Protein AF-A0A142Y8U6-F1 (afdb_monomer_lite)

Foldseek 3Di:
DDDDDDDDDDPDPPDDDPDDDPDPPDWAWAWAPADPPAGHIKIWIWDADDPVRLVVLVVDVVPDDPVVNLLVLLQQLLVTTPDMPDWDDDPNDTDDDRRDSVVLVVHGVVVSVQSCCVRRVVNDSHDDDPVPDPVVCPVLVVVLVVCVVVVHPSSVSSVVVVVPD

Secondary structure (DSSP, 8-st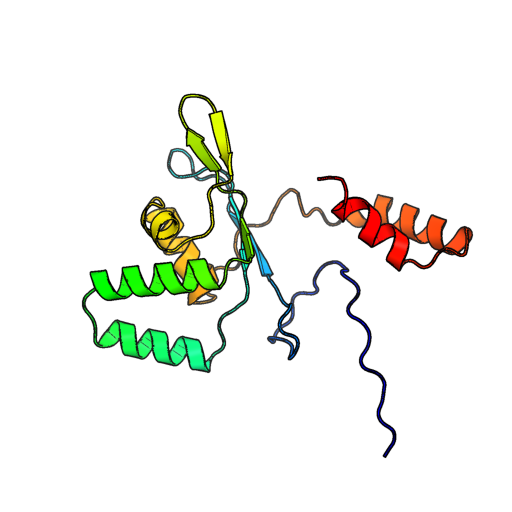ate):
--PPPPPP----S----SS--SSTT--EEEEE--BTTTB--EEEEEPPPPHHHHHHHHHHHHHS-HHHHHHHHHHHHHHHEEEE--EEEETTEEEEPP--HHHHTTS-HHHHHHHIIIIIT-----PPPTT--TTHHHHHHHHHHHHHHTT--THHHHHHGGG--

Structure (mmCIF, N/CA/C/O backbone):
data_AF-A0A142Y8U6-F1
#
_entry.id   AF-A0A142Y8U6-F1
#
loop_
_atom_site.group_PDB
_atom_site.id
_atom_site.type_symbol
_atom_site.label_atom_id
_atom_site.label_alt_id
_atom_site.label_comp_id
_atom_site.label_asym_id
_atom_site.label_entity_id
_atom_site.label_seq_id
_atom_site.pdbx_PDB_ins_code
_atom_site.Cartn_x
_atom_site.Cartn_y
_atom_site.Cartn_z
_atom_site.occupancy
_atom_site.B_iso_or_equiv
_atom_site.auth_seq_id
_atom_site.auth_comp_id
_atom_site.auth_asym_id
_atom_site.auth_atom_id
_atom_site.pdbx_PDB_model_num
ATOM 1 N N . MET A 1 1 ? 14.557 -42.676 -2.997 1.00 48.16 1 MET A N 1
ATOM 2 C CA . MET A 1 1 ? 14.301 -41.222 -2.986 1.00 48.16 1 MET A CA 1
ATOM 3 C C . MET A 1 1 ? 12.974 -41.018 -2.286 1.00 48.16 1 MET A C 1
ATOM 5 O O . MET A 1 1 ? 11.933 -41.276 -2.871 1.00 48.16 1 MET A O 1
ATOM 9 N N . THR A 1 2 ? 13.023 -40.738 -0.990 1.00 45.44 2 THR A N 1
ATOM 10 C CA . THR A 1 2 ? 11.850 -40.665 -0.115 1.00 45.44 2 THR A CA 1
ATOM 11 C C . THR A 1 2 ? 11.356 -39.223 -0.124 1.00 45.44 2 THR A C 1
ATOM 13 O O . THR A 1 2 ? 12.059 -38.336 0.348 1.00 45.44 2 THR A O 1
ATOM 16 N N . SER A 1 3 ? 10.190 -38.988 -0.728 1.00 45.66 3 SER A N 1
ATOM 17 C CA . SER A 1 3 ? 9.503 -37.695 -0.686 1.00 45.66 3 SER A CA 1
ATOM 18 C C . SER A 1 3 ? 9.099 -37.417 0.762 1.00 45.66 3 SER A C 1
ATOM 20 O O . SER A 1 3 ? 8.397 -38.226 1.372 1.00 45.66 3 SER A O 1
ATOM 22 N N . GLN A 1 4 ? 9.611 -36.326 1.333 1.00 43.97 4 GLN A N 1
ATOM 23 C CA . GLN A 1 4 ? 9.128 -35.843 2.620 1.00 43.97 4 GLN A CA 1
ATOM 24 C C . GLN A 1 4 ? 7.811 -35.083 2.421 1.00 43.97 4 GLN A C 1
ATOM 26 O O . GLN A 1 4 ? 7.680 -34.353 1.436 1.00 43.97 4 GLN A O 1
ATOM 31 N N . PRO A 1 5 ? 6.835 -35.254 3.327 1.00 43.72 5 PRO A N 1
ATOM 32 C CA . PRO A 1 5 ? 5.591 -34.505 3.276 1.00 43.72 5 PRO A CA 1
ATOM 33 C C . PRO A 1 5 ? 5.857 -33.024 3.572 1.00 43.72 5 PRO A C 1
ATOM 35 O O . PRO A 1 5 ? 6.537 -32.687 4.540 1.00 43.72 5 PRO A O 1
ATOM 38 N N . ILE A 1 6 ? 5.300 -32.154 2.730 1.00 45.22 6 ILE A N 1
ATOM 39 C CA . ILE A 1 6 ? 5.284 -30.703 2.933 1.00 45.22 6 ILE A CA 1
ATOM 40 C C . ILE A 1 6 ? 4.430 -30.424 4.181 1.00 45.22 6 ILE A C 1
ATOM 42 O O . ILE A 1 6 ? 3.286 -30.890 4.230 1.00 45.22 6 ILE A O 1
ATOM 46 N N . PRO A 1 7 ? 4.943 -29.714 5.200 1.00 42.56 7 PRO A N 1
ATOM 47 C CA . PRO A 1 7 ? 4.149 -29.382 6.370 1.00 42.56 7 PRO A CA 1
ATOM 48 C C . PRO A 1 7 ? 3.005 -28.445 5.974 1.00 42.56 7 PRO A C 1
ATOM 50 O O . PRO A 1 7 ? 3.200 -27.403 5.354 1.00 42.56 7 PRO A O 1
ATOM 53 N N . SER A 1 8 ? 1.792 -28.849 6.341 1.00 41.84 8 SER A N 1
ATOM 54 C CA . SER A 1 8 ? 0.576 -28.051 6.252 1.00 41.84 8 SER A CA 1
ATOM 55 C C . SER A 1 8 ? 0.742 -26.751 7.040 1.00 41.84 8 SER A C 1
ATOM 57 O O . SER A 1 8 ? 0.895 -26.791 8.262 1.00 41.84 8 SER A O 1
ATOM 59 N N . SER A 1 9 ? 0.700 -25.625 6.327 1.00 39.62 9 SER A N 1
ATOM 60 C CA . SER A 1 9 ? 0.772 -24.262 6.856 1.00 39.62 9 SER A CA 1
ATOM 61 C C . SER A 1 9 ? -0.309 -24.015 7.917 1.00 39.62 9 SER A C 1
ATOM 63 O O . SER A 1 9 ? -1.497 -23.866 7.626 1.00 39.62 9 SER A O 1
ATOM 65 N N . THR A 1 10 ? 0.107 -24.027 9.181 1.00 39.75 10 THR A N 1
ATOM 66 C CA . THR A 1 10 ? -0.658 -23.517 10.318 1.00 39.75 10 THR A CA 1
ATOM 67 C C . THR A 1 10 ? -0.416 -22.017 10.434 1.00 39.75 10 THR A C 1
ATOM 69 O O . THR A 1 10 ? 0.724 -21.596 10.612 1.00 39.75 10 THR A O 1
ATOM 72 N N . ASN A 1 11 ? -1.495 -21.230 10.369 1.00 44.12 11 ASN A N 1
ATOM 73 C CA . ASN A 1 11 ? -1.532 -19.786 10.627 1.00 44.12 11 ASN A CA 1
ATOM 74 C C . ASN A 1 11 ? -1.115 -19.464 12.079 1.00 44.12 11 ASN A C 1
ATOM 76 O O . ASN A 1 11 ? -1.961 -19.203 12.931 1.00 44.12 11 ASN A O 1
ATOM 80 N N . GLY A 1 12 ? 0.183 -19.533 12.369 1.00 40.12 12 GLY A N 1
ATOM 81 C CA . GLY A 1 12 ? 0.807 -18.888 13.524 1.00 40.12 12 GLY A CA 1
ATOM 82 C C . GLY A 1 12 ? 1.139 -17.419 13.225 1.00 40.12 12 GLY A C 1
ATOM 83 O O . GLY A 1 12 ? 0.923 -16.969 12.094 1.00 40.12 12 GLY A O 1
ATOM 84 N N . PRO A 1 13 ? 1.660 -16.656 14.207 1.00 44.78 13 PRO A N 1
ATOM 85 C CA . PRO A 1 13 ? 2.214 -15.329 13.948 1.00 44.78 13 PRO A CA 1
ATOM 86 C C . PRO A 1 13 ? 3.229 -15.455 12.812 1.00 44.78 13 PRO A C 1
ATOM 88 O O . PRO A 1 13 ? 4.171 -16.239 12.907 1.00 44.78 13 PRO A O 1
ATOM 91 N N . GLN A 1 14 ? 2.958 -14.765 11.704 1.00 54.69 14 GLN A N 1
ATOM 92 C CA . GLN A 1 14 ? 3.705 -14.901 10.459 1.00 54.69 14 GLN A CA 1
ATOM 93 C C . GLN A 1 14 ? 5.146 -14.458 10.734 1.00 54.69 14 GLN A C 1
ATOM 95 O O . GLN A 1 14 ? 5.411 -13.267 10.894 1.00 54.69 14 GLN A O 1
ATOM 100 N N . GLU A 1 15 ? 6.048 -15.429 10.889 1.00 62.28 15 GLU A N 1
ATOM 101 C CA . GLU A 1 15 ? 7.474 -15.177 11.069 1.00 62.28 15 GLU A CA 1
ATOM 102 C C . GLU A 1 15 ? 7.941 -14.347 9.871 1.00 62.28 15 GLU A C 1
ATOM 104 O O . GLU A 1 15 ? 7.611 -14.667 8.726 1.00 62.28 15 GLU A O 1
ATOM 109 N N . LEU A 1 16 ? 8.612 -13.223 10.131 1.00 65.62 16 LEU A N 1
ATOM 110 C CA . LEU A 1 16 ? 9.071 -12.340 9.067 1.00 65.62 16 LEU A CA 1
ATOM 111 C C . LEU A 1 16 ? 10.119 -13.101 8.251 1.00 65.62 16 LEU A C 1
ATOM 113 O O . LEU A 1 16 ? 11.231 -13.321 8.724 1.00 65.62 16 LEU A O 1
ATOM 117 N N . LEU A 1 17 ? 9.745 -13.536 7.050 1.00 74.19 17 LEU A N 1
ATOM 118 C CA . LEU A 1 17 ? 10.645 -14.274 6.176 1.00 74.19 17 LEU A CA 1
ATOM 119 C C . LEU A 1 17 ? 11.513 -13.304 5.371 1.00 74.19 17 LEU A C 1
ATOM 121 O O . LEU A 1 17 ? 11.009 -12.349 4.778 1.00 74.19 17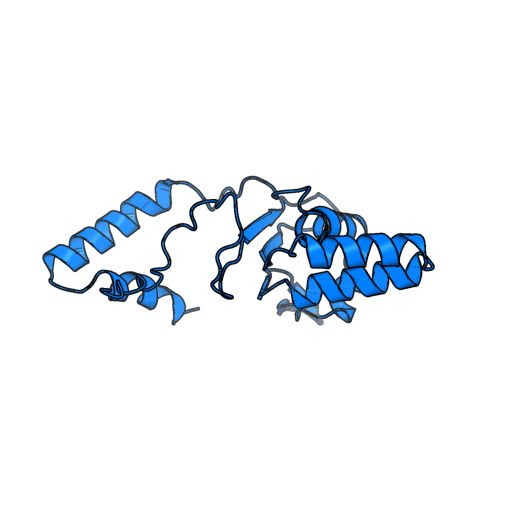 LEU A O 1
ATOM 125 N N . ASP A 1 18 ? 12.806 -13.614 5.278 1.00 82.19 18 ASP A N 1
ATOM 126 C CA . ASP A 1 18 ? 13.760 -12.901 4.414 1.00 82.19 18 ASP A CA 1
ATOM 127 C C . ASP A 1 18 ? 13.554 -13.204 2.914 1.00 82.19 18 ASP A C 1
ATOM 129 O O . ASP A 1 18 ? 14.222 -12.630 2.052 1.00 82.19 18 ASP A O 1
ATOM 133 N N . TYR A 1 19 ? 12.644 -14.125 2.584 1.00 81.69 19 TYR A N 1
ATOM 134 C CA . TYR A 1 19 ? 12.332 -14.558 1.226 1.00 81.69 19 TYR A CA 1
ATOM 135 C C . TYR A 1 19 ? 10.826 -14.770 1.040 1.00 81.69 19 TYR A C 1
ATOM 137 O O . TYR A 1 19 ? 10.081 -14.949 2.003 1.00 81.69 19 TYR A O 1
ATOM 145 N N . LEU A 1 20 ? 10.380 -14.755 -0.218 1.00 81.38 20 LEU A N 1
ATOM 146 C CA . LEU A 1 20 ? 9.008 -15.113 -0.570 1.00 81.38 20 LEU A CA 1
ATOM 147 C C . LEU A 1 20 ? 8.920 -16.636 -0.697 1.00 81.38 20 LEU A C 1
ATOM 149 O O . LEU A 1 20 ? 9.656 -17.197 -1.514 1.00 81.38 20 LEU A O 1
ATOM 153 N N . PRO A 1 21 ? 8.084 -17.310 0.107 1.00 80.75 21 PRO A N 1
ATOM 154 C CA . PRO A 1 21 ? 7.937 -18.753 0.013 1.00 80.75 21 PRO A CA 1
ATOM 155 C C . PRO A 1 21 ? 7.264 -19.147 -1.310 1.00 80.75 21 PRO A C 1
ATOM 157 O O . PRO A 1 21 ? 6.601 -18.339 -1.959 1.00 80.75 21 PRO A O 1
ATOM 160 N N . GLU A 1 22 ? 7.467 -20.399 -1.726 1.00 69.62 22 GLU A N 1
ATOM 161 C CA . GLU A 1 22 ? 6.925 -20.927 -2.987 1.00 69.62 22 GLU A CA 1
ATOM 162 C C . GLU A 1 22 ? 5.390 -21.072 -2.968 1.00 69.62 22 GLU A C 1
ATOM 164 O O . GLU A 1 22 ? 4.781 -21.284 -4.018 1.00 69.62 22 GLU A O 1
ATOM 169 N N . ASP A 1 23 ? 4.751 -20.964 -1.797 1.00 70.56 23 ASP A N 1
ATOM 170 C CA . ASP A 1 23 ? 3.300 -21.003 -1.655 1.00 70.56 23 ASP A CA 1
ATOM 171 C C . ASP A 1 23 ? 2.649 -19.625 -1.885 1.00 70.56 23 ASP A C 1
ATOM 173 O O . ASP A 1 23 ? 3.043 -18.583 -1.362 1.00 70.56 23 ASP A O 1
ATOM 177 N N . ASP A 1 24 ? 1.577 -19.612 -2.680 1.00 64.62 24 ASP A N 1
ATOM 178 C CA . ASP A 1 24 ? 0.913 -18.394 -3.172 1.00 64.62 24 ASP A CA 1
ATOM 179 C C . ASP A 1 24 ? 0.100 -17.624 -2.107 1.00 64.62 24 ASP A C 1
ATOM 181 O O . ASP A 1 24 ? -0.535 -16.601 -2.399 1.00 64.62 24 ASP A O 1
ATOM 185 N N . GLY A 1 25 ? 0.101 -18.123 -0.870 1.00 76.19 25 GLY A N 1
ATOM 186 C CA . GLY A 1 25 ? -0.692 -17.630 0.250 1.00 76.19 25 GLY A CA 1
ATOM 187 C C . GLY A 1 25 ? 0.016 -16.612 1.141 1.00 76.19 25 GLY A C 1
ATOM 188 O O . GLY A 1 25 ? -0.646 -16.011 1.989 1.00 76.19 25 GLY A O 1
ATOM 189 N N . TYR A 1 26 ? 1.325 -16.397 0.977 1.00 85.25 26 TYR A N 1
ATOM 190 C CA . TYR A 1 26 ? 2.072 -15.495 1.852 1.00 85.25 26 TYR A CA 1
ATOM 191 C C . TYR A 1 26 ? 1.616 -14.039 1.708 1.00 85.25 26 TYR A C 1
ATOM 193 O O . TYR A 1 26 ? 1.502 -13.485 0.612 1.00 85.25 26 TYR A O 1
ATOM 201 N N . THR A 1 27 ? 1.370 -13.398 2.848 1.00 89.75 27 THR A N 1
ATOM 202 C CA . THR A 1 27 ? 0.937 -12.002 2.919 1.00 89.75 27 THR A CA 1
ATOM 203 C C . THR A 1 27 ? 1.650 -11.302 4.055 1.00 89.75 27 THR A C 1
ATOM 205 O O . THR A 1 27 ? 1.813 -11.891 5.116 1.00 89.75 27 THR A O 1
ATOM 208 N N . ILE A 1 28 ? 1.980 -10.029 3.889 1.00 90.06 28 ILE A N 1
ATOM 209 C CA . ILE A 1 28 ? 2.596 -9.226 4.943 1.00 90.06 28 ILE A CA 1
ATOM 210 C C . ILE A 1 28 ? 1.532 -8.304 5.549 1.00 90.06 28 ILE A C 1
ATOM 212 O O . ILE A 1 28 ? 0.886 -7.565 4.794 1.00 90.06 28 ILE A O 1
ATOM 216 N N . PRO A 1 29 ? 1.316 -8.330 6.879 1.00 92.88 29 PRO A N 1
ATOM 217 C CA . PRO A 1 29 ? 0.468 -7.355 7.548 1.00 92.88 29 PRO A CA 1
ATOM 218 C C . PRO A 1 29 ? 1.171 -6.000 7.629 1.00 92.88 29 PRO A C 1
ATOM 220 O O . PRO A 1 29 ? 2.350 -5.916 7.959 1.00 92.88 29 PRO A O 1
ATOM 223 N N . ILE A 1 30 ? 0.432 -4.932 7.345 1.00 95.31 30 ILE A N 1
ATOM 224 C CA . ILE A 1 30 ? 0.907 -3.554 7.427 1.00 95.31 30 ILE A CA 1
ATOM 225 C C . ILE A 1 30 ? -0.060 -2.737 8.262 1.00 95.31 30 ILE A C 1
ATOM 227 O O . ILE A 1 30 ? -1.280 -2.792 8.081 1.00 95.31 30 ILE A O 1
ATOM 231 N N . PHE A 1 31 ? 0.515 -1.913 9.128 1.00 96.69 31 PHE A N 1
ATOM 232 C CA . PHE A 1 31 ? -0.179 -0.870 9.854 1.00 96.69 31 PHE A CA 1
ATOM 233 C C . PHE A 1 31 ? 0.415 0.487 9.497 1.00 96.69 31 PHE A C 1
ATOM 235 O O . PHE A 1 31 ? 1.628 0.656 9.458 1.00 96.69 31 PHE A O 1
ATOM 242 N N . TYR A 1 32 ? -0.443 1.474 9.269 1.00 97.56 32 TYR A N 1
ATOM 243 C CA . TYR A 1 32 ? -0.063 2.876 9.213 1.00 97.56 32 TYR A CA 1
ATOM 244 C C . TYR A 1 32 ? -0.746 3.631 10.347 1.00 97.56 32 TYR A C 1
ATOM 246 O O . TYR A 1 32 ? -1.979 3.649 10.449 1.00 97.56 32 TYR A O 1
ATOM 254 N N . LYS A 1 33 ? 0.058 4.321 11.156 1.00 97.25 33 LYS A N 1
ATOM 255 C CA . LYS A 1 33 ? -0.397 5.256 12.183 1.00 97.25 33 LYS A CA 1
ATOM 256 C C . LYS A 1 33 ? -1.264 6.349 11.550 1.00 97.25 33 LYS A C 1
ATOM 258 O O . LYS A 1 33 ? -1.035 6.746 10.404 1.00 97.25 33 LYS A O 1
ATOM 263 N N . PRO A 1 34 ? -2.266 6.866 12.280 1.00 97.25 34 PRO A N 1
ATOM 264 C CA . PRO A 1 34 ? -3.072 7.969 11.786 1.00 97.25 34 PRO A CA 1
ATOM 265 C C . PRO A 1 34 ? -2.193 9.202 11.556 1.00 97.25 34 PRO A C 1
ATOM 267 O O . PRO A 1 34 ? -1.406 9.589 12.418 1.00 97.25 34 PRO A O 1
ATOM 270 N N . ALA A 1 35 ? -2.377 9.853 10.413 1.00 95.75 35 ALA A N 1
ATOM 271 C CA . ALA A 1 35 ? -1.728 11.113 10.087 1.00 95.75 35 ALA A CA 1
ATOM 272 C C . ALA A 1 35 ? -2.761 12.246 10.228 1.00 95.75 35 ALA A C 1
ATOM 274 O O . ALA A 1 35 ? -3.702 12.308 9.422 1.00 95.75 35 ALA A O 1
ATOM 275 N N . PRO A 1 36 ? -2.638 13.136 11.239 1.00 96.00 36 PRO A N 1
ATOM 276 C CA . PRO A 1 36 ? -3.636 14.165 11.516 1.00 96.00 36 PRO A CA 1
ATOM 277 C C . PRO A 1 36 ? -4.002 14.971 10.270 1.00 96.00 36 PRO A C 1
ATOM 279 O O . PRO A 1 36 ? -3.134 15.488 9.574 1.00 96.00 36 PRO A O 1
ATOM 282 N N . ARG A 1 37 ? -5.309 15.082 9.994 1.00 93.25 37 ARG A N 1
ATOM 283 C CA . ARG A 1 37 ? -5.886 15.765 8.814 1.00 93.25 37 ARG A CA 1
ATOM 284 C C . ARG A 1 37 ? -5.547 15.139 7.452 1.00 93.25 37 ARG A C 1
ATOM 286 O O . ARG A 1 37 ? -6.041 15.623 6.437 1.00 93.25 37 ARG A O 1
ATOM 293 N N . ILE A 1 38 ? -4.792 14.043 7.413 1.00 94.12 38 ILE A N 1
ATOM 294 C CA . ILE A 1 38 ? -4.453 13.316 6.189 1.00 94.12 38 ILE A CA 1
ATOM 295 C C . ILE A 1 38 ? -5.262 12.021 6.136 1.00 94.12 38 ILE A C 1
ATOM 297 O O . ILE A 1 38 ? -6.214 11.943 5.366 1.00 94.12 38 ILE A O 1
ATOM 301 N N . HIS A 1 39 ? -4.970 11.028 6.969 1.00 95.00 39 HIS A N 1
ATOM 302 C CA . HIS A 1 39 ? -5.688 9.751 6.981 1.00 95.00 39 HIS A CA 1
ATOM 303 C C . HIS A 1 39 ? -5.828 9.205 8.404 1.00 95.00 39 HIS A C 1
ATOM 305 O O . HIS A 1 39 ? -5.068 9.562 9.303 1.00 95.00 39 HIS A O 1
ATOM 311 N N . ARG A 1 40 ? -6.833 8.349 8.610 1.00 95.44 40 ARG A N 1
ATOM 312 C CA . ARG A 1 40 ? -6.985 7.575 9.851 1.00 95.44 40 ARG A CA 1
ATOM 313 C C . ARG A 1 40 ? -5.935 6.464 9.902 1.00 95.44 40 ARG A C 1
ATOM 315 O O . ARG A 1 40 ? -5.133 6.341 8.978 1.00 95.44 40 ARG A O 1
ATOM 322 N N . GLU A 1 41 ? -5.933 5.673 10.968 1.00 96.38 41 GLU A N 1
ATOM 323 C CA . GLU A 1 41 ? -5.160 4.433 10.954 1.00 96.38 41 GLU A CA 1
ATOM 324 C C . GLU A 1 41 ? -5.593 3.543 9.782 1.00 96.38 41 GLU A C 1
ATOM 326 O O . GLU A 1 41 ? -6.776 3.493 9.434 1.00 96.38 41 GLU A O 1
ATOM 331 N N . VAL A 1 42 ? -4.628 2.878 9.154 1.00 97.12 42 VAL A N 1
ATOM 332 C CA . VAL A 1 42 ? -4.873 1.958 8.040 1.00 97.12 42 VAL A CA 1
ATOM 333 C C . VAL A 1 42 ? -4.212 0.636 8.375 1.00 97.12 42 VAL A C 1
ATOM 335 O O . VAL A 1 42 ? -3.037 0.611 8.721 1.00 97.12 42 VAL A O 1
ATOM 338 N N . ARG A 1 43 ? -4.962 -0.456 8.267 1.00 97.12 43 ARG A N 1
ATOM 339 C CA . ARG A 1 43 ? -4.439 -1.821 8.304 1.00 97.12 43 ARG A CA 1
ATOM 340 C C . ARG A 1 43 ? -4.714 -2.479 6.972 1.00 97.12 43 ARG A C 1
ATOM 342 O O . ARG A 1 43 ? -5.791 -2.279 6.414 1.00 97.12 43 ARG A O 1
ATOM 349 N N . PHE A 1 44 ? -3.763 -3.233 6.456 1.00 96.19 44 PHE A N 1
ATOM 350 C CA . PHE A 1 44 ? -3.974 -4.053 5.272 1.00 96.19 44 PHE A CA 1
ATOM 351 C C . PHE A 1 44 ? -2.996 -5.217 5.247 1.00 96.19 44 PHE A C 1
ATOM 353 O O . PHE A 1 44 ? -1.961 -5.175 5.908 1.00 96.19 44 PHE A O 1
ATOM 360 N N . ARG A 1 45 ? -3.315 -6.245 4.463 1.00 95.19 45 ARG A N 1
ATOM 361 C CA . ARG A 1 45 ? -2.366 -7.303 4.112 1.00 95.19 45 ARG A CA 1
ATOM 362 C C . ARG A 1 45 ? -2.155 -7.288 2.614 1.00 95.19 45 ARG A C 1
ATOM 364 O O . ARG A 1 45 ? -3.072 -6.984 1.846 1.00 95.19 45 ARG A O 1
ATOM 371 N N . TYR A 1 46 ? -0.932 -7.579 2.200 1.00 94.88 46 TYR A N 1
ATOM 372 C CA . TYR A 1 46 ? -0.586 -7.607 0.788 1.00 94.88 46 TYR A CA 1
ATOM 373 C C . TYR A 1 46 ? 0.355 -8.757 0.463 1.00 94.88 46 TYR A C 1
ATOM 375 O O . TYR A 1 46 ? 1.120 -9.213 1.311 1.00 94.88 46 TYR A O 1
ATOM 383 N N . ARG A 1 47 ? 0.300 -9.202 -0.789 1.00 93.06 47 ARG A N 1
ATOM 384 C CA . ARG A 1 47 ? 1.275 -10.114 -1.381 1.00 93.06 47 ARG A CA 1
ATOM 385 C C . ARG A 1 47 ? 2.453 -9.300 -1.910 1.00 93.06 47 ARG A C 1
ATOM 387 O O . ARG A 1 47 ? 2.216 -8.390 -2.710 1.00 93.06 47 ARG A O 1
ATOM 394 N N . PRO A 1 48 ? 3.696 -9.589 -1.505 1.00 92.25 48 PRO A N 1
ATOM 395 C CA . PRO A 1 48 ? 4.853 -8.891 -2.048 1.00 92.25 48 PRO A CA 1
ATOM 396 C C . PRO A 1 48 ? 5.005 -9.087 -3.560 1.00 92.25 48 PRO A C 1
ATOM 398 O O . PRO A 1 48 ? 4.449 -10.014 -4.155 1.00 92.25 48 PRO A O 1
ATOM 401 N N . ILE A 1 49 ? 5.745 -8.174 -4.182 1.00 92.12 49 ILE A N 1
ATOM 402 C CA . ILE A 1 49 ? 6.098 -8.244 -5.600 1.00 92.12 49 ILE A CA 1
ATOM 403 C C . ILE A 1 49 ? 7.413 -9.003 -5.743 1.00 92.12 49 ILE A C 1
ATOM 405 O O . ILE A 1 49 ? 8.353 -8.775 -4.980 1.00 92.12 49 ILE A O 1
ATOM 409 N N . GLU A 1 50 ? 7.497 -9.874 -6.743 1.00 91.62 50 GLU A N 1
ATOM 410 C CA . GLU A 1 50 ? 8.739 -10.575 -7.047 1.00 91.62 50 GLU A CA 1
ATOM 411 C C . GLU A 1 50 ? 9.786 -9.636 -7.661 1.00 91.62 50 GLU A C 1
ATOM 413 O O . GLU A 1 50 ? 9.474 -8.651 -8.334 1.00 91.62 50 GLU A O 1
ATOM 418 N N . ILE A 1 51 ? 11.070 -9.967 -7.505 1.00 91.19 51 ILE A N 1
ATOM 419 C CA . ILE A 1 51 ? 12.164 -9.139 -8.035 1.00 91.19 51 ILE A CA 1
ATOM 420 C C . ILE A 1 51 ? 12.059 -8.939 -9.558 1.00 91.19 51 ILE A C 1
ATOM 422 O O . ILE A 1 51 ? 12.316 -7.836 -10.046 1.00 91.19 51 ILE A O 1
ATOM 426 N N . LEU A 1 52 ? 11.640 -9.967 -10.305 1.00 92.25 52 LEU A N 1
ATOM 427 C CA . LEU A 1 52 ? 11.461 -9.873 -11.759 1.00 92.25 52 LEU A CA 1
ATOM 428 C C . LEU A 1 52 ? 10.280 -8.976 -12.141 1.00 92.25 52 LEU A C 1
ATOM 430 O O . LEU A 1 52 ? 10.408 -8.133 -13.027 1.00 92.25 52 LEU A O 1
ATOM 434 N N . GLU A 1 53 ? 9.153 -9.099 -11.441 1.00 92.38 53 GLU A N 1
ATOM 435 C CA . GLU A 1 53 ? 7.999 -8.222 -11.641 1.00 92.38 53 GLU A CA 1
ATOM 436 C C . GLU A 1 53 ? 8.373 -6.763 -11.360 1.00 92.38 53 GLU A C 1
ATOM 438 O O . GLU A 1 53 ? 8.069 -5.879 -12.159 1.00 92.38 53 GLU A O 1
ATOM 443 N N . ARG A 1 54 ? 9.118 -6.506 -10.276 1.00 93.56 54 ARG A N 1
ATOM 444 C CA . ARG A 1 54 ? 9.606 -5.166 -9.929 1.00 93.56 54 ARG A CA 1
ATOM 445 C C . ARG A 1 54 ? 10.478 -4.565 -11.034 1.00 93.56 54 ARG A C 1
ATOM 447 O O . ARG A 1 54 ? 10.343 -3.374 -11.312 1.00 93.56 54 ARG A O 1
ATOM 454 N N . ALA A 1 55 ? 11.349 -5.351 -11.669 1.00 94.00 55 ALA A N 1
ATOM 455 C CA . ALA A 1 55 ? 12.179 -4.875 -12.778 1.00 94.00 55 ALA A CA 1
ATOM 456 C C . ALA A 1 55 ? 11.324 -4.372 -13.957 1.00 94.00 55 ALA A C 1
ATOM 458 O O . ALA A 1 55 ? 11.576 -3.286 -14.479 1.00 94.00 55 ALA A O 1
ATOM 459 N N . ILE A 1 56 ? 10.246 -5.088 -14.295 1.00 94.75 56 ILE A N 1
ATOM 460 C CA . ILE A 1 56 ? 9.293 -4.678 -15.341 1.00 94.75 56 ILE A CA 1
ATOM 461 C C . ILE A 1 56 ? 8.636 -3.333 -14.992 1.00 94.75 56 ILE A C 1
ATOM 463 O O . ILE A 1 56 ? 8.482 -2.471 -15.860 1.00 94.75 56 ILE A O 1
ATOM 467 N N . LEU A 1 57 ? 8.277 -3.116 -13.722 1.00 94.50 57 LEU A N 1
ATOM 468 C CA . LEU A 1 57 ? 7.684 -1.848 -13.276 1.00 94.50 57 LEU A CA 1
ATOM 469 C C . LEU A 1 57 ? 8.667 -0.675 -13.387 1.00 94.50 57 LEU A C 1
ATOM 471 O O . LEU A 1 57 ? 8.254 0.434 -13.732 1.00 94.50 57 LEU A O 1
ATOM 475 N N . VAL A 1 58 ? 9.955 -0.909 -13.116 1.00 96.19 58 VAL A N 1
ATOM 476 C CA . VAL A 1 58 ? 11.013 0.100 -13.281 1.00 96.19 58 VAL A CA 1
ATOM 477 C C . VAL A 1 58 ? 11.161 0.481 -14.752 1.00 96.19 58 VAL A C 1
ATOM 479 O O . VAL A 1 58 ? 11.081 1.665 -15.076 1.00 96.19 58 VAL A O 1
ATOM 482 N N . GLU A 1 59 ? 11.272 -0.498 -15.652 1.00 96.00 59 GLU A N 1
ATOM 483 C CA . GLU A 1 59 ? 11.357 -0.228 -17.093 1.00 96.00 59 GLU A CA 1
ATOM 484 C C . GLU A 1 59 ? 10.123 0.513 -17.621 1.00 96.00 59 GLU A C 1
ATOM 486 O O . GLU A 1 59 ? 10.234 1.422 -18.448 1.00 96.00 59 GLU A O 1
ATOM 491 N N . PHE A 1 60 ? 8.930 0.146 -17.145 1.00 94.31 60 PHE A N 1
ATOM 492 C CA . PHE A 1 60 ? 7.699 0.837 -17.513 1.00 94.31 60 PHE A CA 1
ATOM 493 C C . PHE A 1 60 ? 7.721 2.294 -17.041 1.00 94.31 60 PHE A C 1
ATOM 495 O O . PHE A 1 60 ? 7.400 3.190 -17.822 1.00 94.31 60 PHE A O 1
ATOM 502 N N . LYS A 1 61 ? 8.132 2.543 -15.789 1.00 94.56 61 LYS A N 1
ATOM 503 C CA . LYS A 1 61 ? 8.227 3.888 -15.203 1.00 94.56 61 LYS A CA 1
ATOM 504 C C . LYS A 1 61 ? 9.134 4.813 -16.016 1.00 94.56 61 LYS A C 1
ATOM 506 O O . LYS A 1 61 ? 8.808 5.983 -16.172 1.00 94.56 61 LYS A O 1
ATOM 511 N N . GLU A 1 62 ? 10.245 4.305 -16.539 1.00 96.50 62 GLU A N 1
ATOM 512 C CA . GLU A 1 62 ? 11.202 5.100 -17.322 1.00 96.50 62 GLU A CA 1
ATOM 513 C C . GLU A 1 62 ? 10.690 5.477 -18.720 1.00 96.50 62 GLU A C 1
ATOM 515 O O . GLU A 1 62 ? 11.136 6.466 -19.299 1.00 96.50 62 GLU A O 1
ATOM 520 N N . ARG A 1 63 ? 9.753 4.701 -19.279 1.00 96.69 63 ARG A N 1
ATOM 521 C CA . ARG A 1 63 ? 9.296 4.840 -20.674 1.00 96.69 63 ARG A CA 1
ATOM 522 C C . ARG A 1 63 ? 7.961 5.565 -20.832 1.00 96.69 63 ARG A C 1
ATOM 524 O O . ARG A 1 63 ? 7.548 5.817 -21.965 1.00 96.69 63 ARG A O 1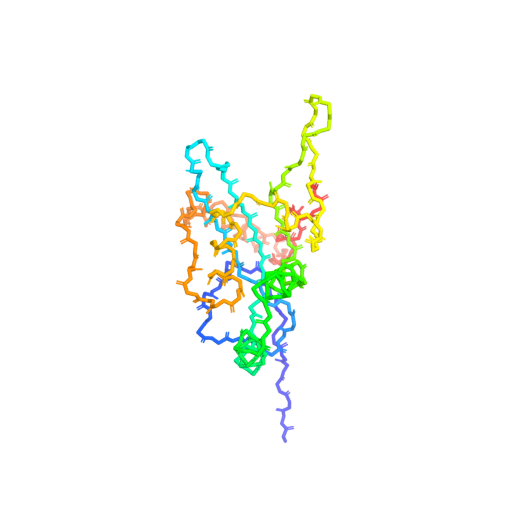
ATOM 531 N N . LYS A 1 64 ? 7.242 5.822 -19.740 1.00 96.94 64 LYS A N 1
ATOM 532 C CA . LYS A 1 64 ? 5.826 6.212 -19.766 1.00 96.94 64 LYS A CA 1
ATOM 533 C C . LYS A 1 64 ? 5.574 7.554 -19.101 1.00 96.94 64 LYS A C 1
ATOM 535 O O . LYS A 1 64 ? 6.364 8.014 -18.282 1.00 96.94 64 LYS A O 1
ATOM 540 N N . ALA A 1 65 ? 4.464 8.192 -19.472 1.00 97.69 65 ALA A N 1
ATOM 541 C CA . ALA A 1 65 ? 4.057 9.436 -18.837 1.00 97.69 65 ALA A CA 1
ATOM 542 C C . ALA A 1 65 ? 3.665 9.188 -17.372 1.00 97.69 65 ALA A C 1
ATOM 544 O O . ALA A 1 65 ? 3.116 8.138 -17.043 1.00 97.69 65 ALA A O 1
ATOM 545 N N . GLU A 1 66 ? 3.876 10.179 -16.505 1.00 96.38 66 GLU A N 1
ATOM 546 C CA . GLU A 1 66 ? 3.621 10.074 -15.059 1.00 96.38 66 GLU A CA 1
ATOM 547 C C . GLU A 1 66 ? 2.214 9.551 -14.736 1.00 96.38 66 GLU A C 1
ATOM 549 O O . GLU A 1 66 ? 2.056 8.630 -13.940 1.00 96.38 66 GLU A O 1
ATOM 554 N N . ARG A 1 67 ? 1.192 10.036 -15.449 1.00 97.25 67 ARG A N 1
ATOM 555 C CA . ARG A 1 67 ? -0.183 9.544 -15.301 1.00 97.25 67 ARG A CA 1
ATOM 556 C C . ARG A 1 67 ? -0.318 8.041 -15.574 1.00 97.25 67 ARG A C 1
ATOM 558 O O . ARG A 1 67 ? -1.012 7.347 -14.838 1.00 97.25 67 ARG A O 1
ATOM 565 N N . GLU A 1 68 ? 0.303 7.532 -16.640 1.00 97.94 68 GLU A N 1
ATOM 566 C CA . GLU A 1 68 ? 0.256 6.098 -16.965 1.00 97.94 68 GLU A CA 1
ATOM 567 C C . GLU A 1 68 ? 0.958 5.273 -15.879 1.00 97.94 68 GLU A C 1
ATOM 569 O O . GLU A 1 68 ? 0.518 4.171 -15.550 1.00 97.94 68 GLU A O 1
ATOM 574 N N . VAL A 1 69 ? 2.031 5.821 -15.305 1.00 97.62 69 VAL A N 1
ATOM 575 C CA . VAL A 1 69 ? 2.785 5.208 -14.210 1.00 97.62 69 VAL A CA 1
ATOM 576 C C . VAL A 1 69 ? 1.937 5.119 -12.940 1.00 97.62 69 VAL A C 1
ATOM 578 O O . VAL A 1 69 ? 1.845 4.044 -12.351 1.00 97.62 69 VAL A O 1
ATOM 581 N N . GLU A 1 70 ? 1.260 6.197 -12.542 1.00 98.00 70 GLU A N 1
ATOM 582 C CA . GLU A 1 70 ? 0.358 6.189 -11.382 1.00 98.00 70 GLU A CA 1
ATOM 583 C C . GLU A 1 70 ? -0.817 5.222 -11.571 1.00 98.00 70 GLU A C 1
ATOM 585 O O . GLU A 1 70 ? -1.167 4.458 -10.669 1.00 98.00 70 GLU A O 1
ATOM 590 N N . GLU A 1 71 ? -1.405 5.204 -12.767 1.00 98.19 71 GLU A N 1
ATOM 591 C CA . GLU A 1 71 ? -2.477 4.279 -13.122 1.00 98.19 71 GLU A CA 1
ATOM 592 C C . GLU A 1 71 ? -2.035 2.809 -13.065 1.00 98.19 71 GLU A C 1
ATOM 594 O O . GLU A 1 71 ? -2.827 1.937 -12.689 1.00 98.19 71 GLU A O 1
ATOM 599 N N . MET A 1 72 ? -0.793 2.526 -13.452 1.00 98.06 72 MET A N 1
ATOM 600 C CA . MET A 1 72 ? -0.188 1.203 -13.362 1.00 98.06 72 MET A CA 1
ATOM 601 C C . MET A 1 72 ? 0.082 0.827 -11.898 1.00 98.06 72 MET A C 1
ATOM 603 O O . MET A 1 72 ? -0.370 -0.236 -11.469 1.00 98.06 72 MET A O 1
ATOM 607 N N . PHE A 1 73 ? 0.676 1.712 -11.089 1.00 98.31 73 PHE A N 1
ATOM 608 C CA . PHE A 1 73 ? 0.894 1.455 -9.659 1.00 98.31 73 PHE A CA 1
ATOM 609 C C . PHE A 1 73 ? -0.406 1.233 -8.891 1.00 98.31 73 PHE A C 1
ATOM 611 O O . PHE A 1 73 ? -0.482 0.318 -8.075 1.00 98.31 73 PHE A O 1
ATOM 618 N N . ALA A 1 74 ? -1.459 1.997 -9.182 1.00 98.62 74 ALA A N 1
ATOM 619 C CA . ALA A 1 74 ? -2.763 1.767 -8.574 1.00 98.62 74 ALA A CA 1
ATOM 620 C C . ALA A 1 74 ? -3.344 0.386 -8.927 1.00 98.62 74 ALA A C 1
ATOM 622 O O . ALA A 1 74 ? -4.002 -0.238 -8.093 1.00 98.62 74 ALA A O 1
ATOM 623 N N . GLY A 1 75 ? -3.090 -0.101 -10.147 1.00 98.31 75 GLY A N 1
ATOM 624 C CA . GLY A 1 75 ? -3.444 -1.457 -10.566 1.00 98.31 75 GLY A CA 1
ATOM 625 C C . GLY A 1 75 ? -2.665 -2.525 -9.801 1.00 98.31 75 GLY A C 1
ATOM 626 O O . GLY A 1 75 ? -3.267 -3.465 -9.288 1.00 98.31 75 GLY A O 1
ATOM 627 N N . VAL A 1 76 ? -1.350 -2.343 -9.666 1.00 98.06 76 VAL A N 1
ATOM 628 C CA . VAL A 1 76 ? -0.476 -3.245 -8.902 1.00 98.06 76 VAL A CA 1
ATOM 629 C C . VAL A 1 76 ? -0.902 -3.307 -7.435 1.00 98.06 76 VAL A C 1
ATOM 631 O O . VAL A 1 76 ? -1.116 -4.396 -6.913 1.00 98.06 76 VAL A O 1
ATOM 634 N N . ILE A 1 77 ? -1.111 -2.158 -6.787 1.00 98.38 77 ILE A N 1
ATOM 635 C CA . ILE A 1 77 ? -1.571 -2.086 -5.393 1.00 98.38 77 ILE A CA 1
ATOM 636 C C . ILE A 1 77 ? -2.899 -2.832 -5.224 1.00 98.38 77 ILE A C 1
ATOM 638 O O . ILE A 1 77 ? -3.016 -3.687 -4.350 1.00 98.38 77 ILE A O 1
ATOM 642 N N . ALA A 1 78 ? -3.888 -2.559 -6.080 1.00 98.25 78 ALA A N 1
ATOM 643 C CA . ALA A 1 78 ? -5.191 -3.214 -5.996 1.00 98.25 78 ALA A CA 1
ATOM 644 C C . ALA A 1 78 ? -5.124 -4.734 -6.226 1.00 98.25 78 ALA A C 1
ATOM 646 O O . ALA A 1 78 ? -5.918 -5.461 -5.643 1.00 98.25 78 ALA A O 1
ATOM 647 N N . GLY A 1 79 ? -4.200 -5.212 -7.063 1.00 97.00 79 GLY A N 1
ATOM 648 C CA . GLY A 1 79 ? -4.012 -6.644 -7.311 1.00 97.00 79 GLY A CA 1
ATOM 649 C C . GLY A 1 79 ? -3.239 -7.376 -6.211 1.00 97.00 79 GLY A C 1
ATOM 650 O O . GLY A 1 79 ? -3.323 -8.598 -6.128 1.00 97.00 79 GLY A O 1
ATOM 651 N N . ARG A 1 80 ? -2.477 -6.654 -5.380 1.00 96.44 80 ARG A N 1
ATOM 652 C CA . ARG A 1 80 ? -1.632 -7.242 -4.328 1.00 96.44 80 ARG A CA 1
ATOM 653 C C . ARG A 1 80 ? -2.252 -7.185 -2.943 1.00 96.44 80 ARG A C 1
ATOM 655 O O . ARG A 1 80 ? -1.935 -8.039 -2.122 1.00 96.44 80 ARG A O 1
ATOM 662 N N . ILE A 1 81 ? -3.110 -6.207 -2.669 1.00 97.25 81 ILE A N 1
ATOM 663 C CA . ILE A 1 81 ? -3.818 -6.123 -1.390 1.00 97.25 81 ILE A CA 1
ATOM 664 C C . ILE A 1 81 ? -4.890 -7.208 -1.330 1.00 97.25 81 ILE A C 1
ATOM 666 O O . ILE A 1 81 ? -5.743 -7.294 -2.209 1.00 97.25 81 ILE A O 1
ATOM 670 N N . THR A 1 82 ? -4.855 -8.013 -0.271 1.00 95.00 82 THR A N 1
ATOM 671 C CA . THR A 1 82 ? -5.826 -9.087 -0.024 1.00 95.00 82 THR A CA 1
ATOM 672 C C . THR A 1 82 ? -6.940 -8.644 0.920 1.00 95.00 82 THR A C 1
ATOM 674 O O . THR A 1 82 ? -8.077 -9.088 0.786 1.00 95.00 82 THR A O 1
ATOM 677 N N . GLU A 1 83 ? -6.638 -7.727 1.837 1.00 94.25 83 GLU A N 1
ATOM 678 C CA . GLU A 1 83 ? -7.583 -7.127 2.781 1.00 94.25 83 GLU A CA 1
ATOM 679 C C . GLU A 1 83 ? -7.108 -5.728 3.183 1.00 94.25 83 GLU A C 1
ATOM 681 O O . GLU A 1 83 ? -5.905 -5.476 3.240 1.00 94.25 83 GLU A O 1
ATOM 686 N N . TRP A 1 84 ? -8.034 -4.817 3.492 1.00 97.69 84 TRP A N 1
ATOM 687 C CA . TRP A 1 84 ? -7.702 -3.519 4.083 1.00 97.69 84 TRP A CA 1
ATOM 688 C C . TRP A 1 84 ? -8.828 -2.973 4.968 1.00 97.69 84 TRP A C 1
ATOM 690 O O . TRP A 1 84 ? -9.991 -3.345 4.834 1.00 97.69 84 TRP A O 1
ATOM 700 N N . SER A 1 85 ? -8.493 -2.057 5.872 1.00 97.06 85 SER A N 1
ATOM 701 C CA . SER A 1 85 ? -9.430 -1.445 6.819 1.00 97.06 85 SER A CA 1
ATOM 702 C C . SER A 1 85 ? -10.020 -0.123 6.319 1.00 97.06 85 SER A C 1
ATOM 704 O O . SER A 1 85 ? -10.567 0.649 7.108 1.00 97.06 85 SER A O 1
ATOM 706 N N . LEU A 1 86 ? -9.834 0.208 5.039 1.00 97.00 86 LEU A N 1
ATOM 707 C CA . 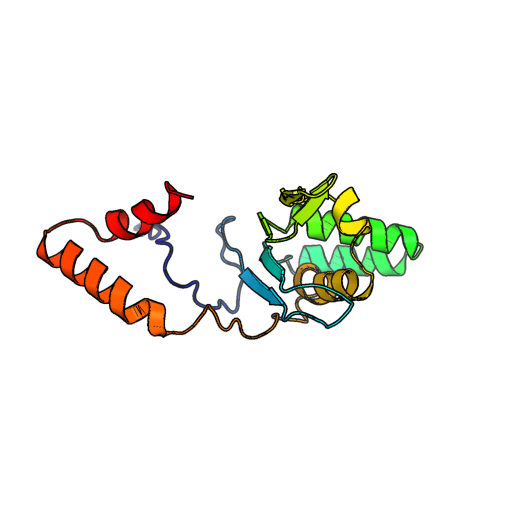LEU A 1 86 ? -10.327 1.464 4.489 1.00 97.00 86 LEU A CA 1
ATOM 708 C C . LEU A 1 86 ? -11.847 1.429 4.354 1.00 97.00 86 LEU A C 1
ATOM 710 O O . LEU A 1 86 ? -12.436 0.438 3.929 1.00 97.00 86 LEU A O 1
ATOM 714 N N . VAL A 1 87 ? -12.470 2.556 4.678 1.00 96.81 87 VAL A N 1
ATOM 715 C CA . VAL A 1 87 ? -13.915 2.758 4.586 1.00 96.81 87 VAL A CA 1
ATOM 716 C C . VAL A 1 87 ? -14.222 3.946 3.690 1.00 96.81 87 VAL A C 1
ATOM 718 O O . VAL A 1 87 ? -13.420 4.876 3.560 1.00 96.81 87 VAL A O 1
ATOM 721 N N . GLU A 1 88 ? -15.397 3.932 3.081 1.00 95.12 88 GLU A N 1
ATOM 722 C CA . GLU A 1 88 ? -15.965 5.082 2.397 1.00 95.12 88 GLU A CA 1
ATOM 723 C C . GLU A 1 88 ? -17.220 5.586 3.102 1.00 95.12 88 GLU A C 1
ATOM 725 O O . GLU A 1 88 ? -17.951 4.825 3.733 1.00 95.12 88 GLU A O 1
ATOM 730 N N . LYS A 1 89 ? -17.452 6.898 3.009 1.00 94.19 89 LYS A N 1
ATOM 731 C CA . LYS A 1 89 ? -18.632 7.534 3.587 1.00 94.19 89 LYS A CA 1
ATOM 732 C C . LYS A 1 89 ? -19.745 7.564 2.542 1.00 94.19 89 LYS A C 1
ATOM 734 O O . LYS A 1 89 ? -19.596 8.211 1.505 1.00 94.19 89 LYS A O 1
ATOM 739 N N . VAL A 1 90 ? -20.853 6.889 2.827 1.00 93.62 90 VAL A N 1
ATOM 740 C CA . VAL A 1 90 ? -22.075 6.890 2.013 1.00 93.62 90 VAL A CA 1
ATOM 741 C C . VAL A 1 90 ? -23.190 7.487 2.865 1.00 93.62 90 VAL A C 1
ATOM 743 O O . VAL A 1 90 ? -23.666 6.861 3.809 1.00 93.62 90 VAL A O 1
ATOM 746 N N . GLY A 1 91 ? -23.572 8.735 2.579 1.00 94.12 91 GLY A N 1
ATOM 747 C CA . GLY A 1 91 ? -24.437 9.499 3.484 1.00 94.12 91 GLY A CA 1
ATOM 748 C C . GLY A 1 91 ? -23.723 9.749 4.813 1.00 94.12 91 GLY A C 1
ATOM 749 O O . GLY A 1 91 ? -22.630 10.306 4.800 1.00 94.12 91 GLY A O 1
ATOM 750 N N . ASP A 1 92 ? -24.307 9.304 5.927 1.00 94.81 92 ASP A N 1
ATOM 751 C CA . ASP A 1 92 ? -23.704 9.356 7.272 1.00 94.81 92 ASP A CA 1
ATOM 752 C C . ASP A 1 92 ? -23.129 8.017 7.751 1.00 94.81 92 ASP A C 1
ATOM 754 O O . ASP A 1 92 ? -22.663 7.906 8.884 1.00 94.81 92 ASP A O 1
ATOM 758 N N . THR A 1 93 ? -23.110 7.007 6.883 1.00 95.50 93 THR A N 1
ATOM 759 C CA . THR A 1 93 ? -22.627 5.666 7.211 1.00 95.50 93 THR A CA 1
ATOM 760 C C . THR A 1 93 ? -21.233 5.433 6.640 1.00 95.50 93 THR A C 1
ATOM 762 O O . THR A 1 93 ? -20.921 5.858 5.525 1.00 95.50 93 THR A O 1
ATOM 765 N N . GLU A 1 94 ? -20.391 4.740 7.405 1.00 96.50 94 GLU A N 1
ATOM 766 C CA . GLU A 1 94 ? -19.107 4.225 6.932 1.00 96.50 94 GLU A CA 1
ATOM 767 C C . GLU A 1 94 ? -19.287 2.779 6.475 1.00 96.50 94 GLU A C 1
ATOM 769 O O . GLU A 1 94 ? -19.796 1.944 7.222 1.00 96.50 94 GLU A O 1
ATOM 774 N N . VAL A 1 95 ? -18.887 2.492 5.239 1.00 96.25 95 VAL A N 1
ATOM 775 C CA . VAL A 1 95 ? -18.944 1.148 4.652 1.00 96.25 95 VAL A CA 1
ATOM 776 C C . VAL A 1 95 ? -17.548 0.715 4.207 1.00 96.25 95 VAL A C 1
ATOM 778 O O . VAL A 1 95 ? -16.758 1.577 3.811 1.00 96.25 95 VAL A O 1
ATOM 781 N N . PRO A 1 96 ? -17.209 -0.586 4.251 1.00 96.75 96 PRO A N 1
ATOM 782 C CA . PRO A 1 96 ? -15.926 -1.072 3.752 1.00 96.75 96 PRO A CA 1
ATOM 783 C C . PRO A 1 96 ? -15.684 -0.639 2.304 1.00 96.75 96 PRO A C 1
ATOM 785 O O . PRO A 1 96 ? -16.531 -0.832 1.430 1.00 96.75 96 PRO A O 1
ATOM 788 N N . MET A 1 97 ? -14.524 -0.040 2.044 1.00 97.19 97 MET A N 1
ATOM 789 C CA . MET A 1 97 ? -14.145 0.374 0.700 1.00 97.19 97 MET A CA 1
ATOM 790 C C . MET A 1 97 ? -13.718 -0.864 -0.101 1.00 97.19 97 MET A C 1
ATOM 792 O O . MET A 1 97 ? -12.852 -1.604 0.360 1.00 97.19 97 MET A O 1
ATOM 796 N N . PRO A 1 98 ? -14.242 -1.106 -1.313 1.00 97.25 98 PRO A N 1
ATOM 797 C CA . PRO A 1 98 ? -13.792 -2.234 -2.123 1.00 97.25 98 PRO A CA 1
ATOM 798 C C . PRO A 1 98 ? -12.368 -2.009 -2.653 1.00 97.25 98 PRO A C 1
ATOM 800 O O . PRO A 1 98 ? -12.038 -0.915 -3.121 1.00 97.25 98 PRO A O 1
ATOM 803 N N . ILE A 1 99 ? -11.536 -3.053 -2.646 1.00 97.94 99 ILE A N 1
ATOM 804 C CA . ILE A 1 99 ? -10.187 -3.011 -3.228 1.00 97.94 99 ILE A CA 1
ATOM 805 C C . ILE A 1 99 ? -10.316 -2.985 -4.753 1.00 97.94 99 ILE A C 1
ATOM 807 O O . ILE A 1 99 ? -10.795 -3.927 -5.378 1.00 97.94 99 ILE A O 1
ATOM 811 N N . SER A 1 100 ? -9.933 -1.870 -5.371 1.00 98.25 100 SER A N 1
ATOM 812 C CA . SER A 1 100 ? -9.921 -1.730 -6.829 1.00 98.25 100 SER A CA 1
ATOM 813 C C . SER A 1 100 ? -9.000 -0.594 -7.257 1.00 98.25 100 SER A C 1
ATOM 815 O O . SER A 1 100 ? -8.835 0.383 -6.523 1.00 98.25 100 SER A O 1
ATOM 817 N N . LYS A 1 101 ? -8.471 -0.660 -8.487 1.00 98.31 101 LYS A N 1
ATOM 818 C CA . LYS A 1 101 ? -7.650 0.415 -9.076 1.00 98.31 101 LYS A CA 1
ATOM 819 C C . LYS A 1 101 ? -8.335 1.782 -8.963 1.00 98.31 101 LYS A C 1
ATOM 821 O O . LYS A 1 101 ? -7.706 2.765 -8.585 1.00 98.31 101 LYS A O 1
ATOM 826 N N . ALA A 1 102 ? -9.638 1.841 -9.242 1.00 98.25 102 ALA A N 1
ATOM 827 C CA . ALA A 1 102 ? -10.411 3.079 -9.186 1.00 98.25 102 ALA A CA 1
ATOM 828 C C . ALA A 1 102 ? -10.497 3.673 -7.771 1.00 98.25 102 ALA A C 1
ATOM 830 O O . ALA A 1 102 ? -10.501 4.892 -7.629 1.00 98.25 102 ALA A O 1
ATOM 831 N N . LYS A 1 103 ? -10.562 2.842 -6.723 1.00 98.12 103 LYS A N 1
ATOM 832 C CA . LYS A 1 103 ? -10.558 3.317 -5.331 1.00 98.12 103 LYS A CA 1
ATOM 833 C C . LYS A 1 103 ? -9.154 3.712 -4.878 1.00 98.12 103 LYS A C 1
ATOM 835 O O . LYS A 1 103 ? -9.008 4.755 -4.250 1.00 98.12 103 LYS A O 1
ATOM 840 N N . VAL A 1 104 ? -8.127 2.957 -5.280 1.00 98.44 104 VAL A N 1
ATOM 841 C CA . VAL A 1 104 ? -6.720 3.287 -4.998 1.00 98.44 104 VAL A CA 1
ATOM 842 C C . VAL A 1 104 ? -6.332 4.651 -5.590 1.00 98.44 104 VAL A C 1
ATOM 844 O O . VAL A 1 104 ? -5.734 5.468 -4.898 1.00 98.44 104 VAL A O 1
ATOM 847 N N . LEU A 1 105 ? -6.760 4.960 -6.820 1.00 98.38 105 LEU A N 1
ATOM 848 C CA . LEU A 1 105 ? -6.539 6.275 -7.449 1.00 98.38 105 LEU A CA 1
ATOM 849 C C . LEU A 1 105 ? -7.245 7.443 -6.740 1.00 98.38 105 LEU A C 1
ATOM 851 O O . LEU A 1 105 ? -6.962 8.602 -7.029 1.00 98.38 105 LEU A O 1
ATOM 855 N N . ARG A 1 106 ? -8.188 7.165 -5.833 1.00 97.31 106 ARG A N 1
ATOM 856 C CA . ARG A 1 106 ? -8.907 8.188 -5.057 1.00 97.31 106 ARG A CA 1
ATOM 857 C C . ARG A 1 106 ? -8.362 8.351 -3.643 1.00 97.31 106 ARG A C 1
ATOM 859 O O . ARG A 1 106 ? -8.897 9.158 -2.881 1.00 97.31 106 ARG A O 1
ATOM 866 N N . LEU A 1 107 ? -7.319 7.605 -3.282 1.00 97.50 107 LEU A N 1
ATOM 867 C CA . LEU A 1 107 ? -6.617 7.815 -2.025 1.00 97.50 107 LEU A CA 1
ATOM 868 C C . LEU A 1 107 ? -5.967 9.198 -2.015 1.00 97.50 107 LEU A C 1
ATOM 870 O O . LEU A 1 107 ? -5.604 9.761 -3.047 1.00 97.50 107 LEU A O 1
ATOM 874 N N . LYS A 1 108 ? -5.799 9.757 -0.816 1.00 97.19 108 LYS A N 1
ATOM 875 C CA . LYS A 1 108 ? -5.051 11.006 -0.663 1.00 97.19 108 LYS A CA 1
ATOM 876 C C . LYS A 1 108 ? -3.596 10.776 -1.090 1.00 97.19 108 LYS A C 1
ATOM 878 O O . LYS A 1 108 ? -3.038 9.754 -0.683 1.00 97.19 108 LYS A O 1
ATOM 883 N N . PRO A 1 109 ? -2.956 11.722 -1.806 1.00 97.50 109 PRO A N 1
ATOM 884 C CA . PRO A 1 109 ? -1.618 11.515 -2.361 1.00 97.50 109 PRO A CA 1
ATOM 885 C C . PRO A 1 109 ? -0.570 11.003 -1.358 1.00 97.50 109 PRO A C 1
ATOM 887 O O . PRO A 1 109 ? 0.133 10.056 -1.699 1.00 97.50 109 PRO A O 1
ATOM 890 N N . PRO A 1 110 ? -0.497 11.500 -0.101 1.00 97.81 110 PRO A N 1
ATOM 891 C CA . PRO A 1 110 ? 0.468 10.970 0.865 1.00 97.81 110 PRO A CA 1
ATOM 892 C C . PRO A 1 110 ? 0.265 9.484 1.187 1.00 97.81 110 PRO A C 1
ATOM 894 O O . PRO A 1 110 ? 1.236 8.744 1.301 1.00 97.81 110 PRO A O 1
ATOM 897 N N . LEU A 1 111 ? -0.990 9.033 1.300 1.00 97.81 111 LEU A N 1
ATOM 898 C CA . LEU A 1 111 ? -1.300 7.625 1.557 1.00 97.81 111 LEU A CA 1
ATOM 899 C C . LEU A 1 111 ? -1.001 6.768 0.322 1.00 97.81 111 LEU A C 1
ATOM 901 O O . LEU A 1 111 ? -0.415 5.701 0.455 1.00 97.81 111 LEU A O 1
ATOM 905 N N . PHE A 1 112 ? -1.347 7.251 -0.874 1.00 98.44 112 PHE A N 1
ATOM 906 C CA . PHE A 1 112 ? -1.054 6.555 -2.129 1.00 98.44 112 PHE A CA 1
ATOM 907 C C . PHE A 1 112 ? 0.454 6.339 -2.329 1.00 98.44 112 PHE A C 1
ATOM 909 O O . PHE A 1 112 ? 0.888 5.213 -2.558 1.00 98.44 112 PHE A O 1
ATOM 916 N N . LEU A 1 113 ? 1.263 7.390 -2.161 1.00 98.00 113 LEU A N 1
ATOM 917 C CA . LEU A 1 113 ? 2.723 7.304 -2.271 1.00 98.00 113 LEU A CA 1
ATOM 918 C C . LEU A 1 113 ? 3.328 6.371 -1.216 1.00 98.00 113 LEU A C 1
ATOM 920 O O . LEU A 1 113 ? 4.249 5.613 -1.519 1.00 98.00 113 LEU A O 1
ATOM 924 N N . ARG A 1 114 ? 2.791 6.379 0.009 1.00 97.88 114 ARG A N 1
ATOM 925 C CA . ARG A 1 114 ? 3.225 5.448 1.055 1.00 97.88 114 ARG A CA 1
ATOM 926 C C . ARG A 1 114 ? 2.925 3.997 0.680 1.00 97.88 114 ARG A C 1
ATOM 928 O O . ARG A 1 114 ? 3.804 3.149 0.771 1.00 97.88 114 ARG A O 1
ATOM 935 N N . MET A 1 115 ? 1.728 3.731 0.158 1.00 98.06 115 MET A N 1
ATOM 936 C CA . MET A 1 115 ? 1.357 2.400 -0.328 1.00 98.06 115 MET A CA 1
ATOM 937 C C . MET A 1 115 ? 2.208 1.954 -1.520 1.00 98.06 115 MET A C 1
ATOM 939 O O . MET A 1 115 ? 2.535 0.775 -1.602 1.00 98.06 115 MET A O 1
ATOM 943 N N . ILE A 1 116 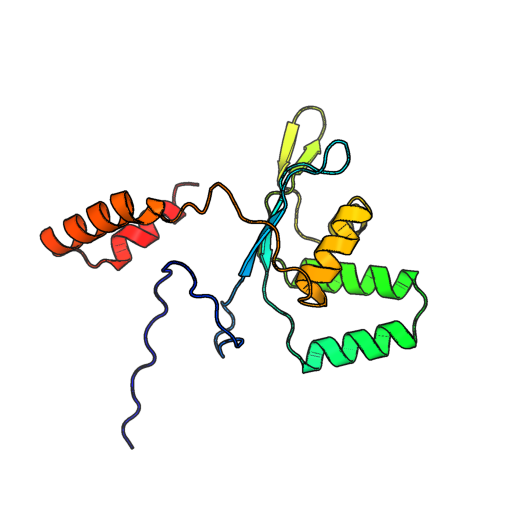? 2.630 2.865 -2.405 1.00 98.12 116 ILE A N 1
ATOM 944 C CA . ILE A 1 116 ? 3.629 2.559 -3.442 1.00 98.12 116 ILE A CA 1
ATOM 945 C C . ILE A 1 116 ? 4.943 2.104 -2.793 1.00 98.12 116 ILE A C 1
ATOM 947 O O . ILE A 1 116 ? 5.481 1.060 -3.157 1.00 98.12 116 ILE A O 1
ATOM 951 N N . ASN A 1 117 ? 5.454 2.849 -1.812 1.00 97.94 117 ASN A N 1
ATOM 952 C CA . ASN A 1 117 ? 6.713 2.504 -1.150 1.00 97.94 117 ASN A CA 1
ATOM 953 C C . ASN A 1 117 ? 6.652 1.156 -0.426 1.00 97.94 117 ASN A C 1
ATOM 955 O O . ASN A 1 117 ? 7.622 0.408 -0.488 1.00 97.94 117 ASN A O 1
ATOM 959 N N . THR A 1 118 ? 5.526 0.822 0.203 1.00 96.94 118 THR A N 1
ATOM 960 C CA . THR A 1 118 ? 5.341 -0.473 0.868 1.00 96.94 118 THR A CA 1
ATOM 961 C C . THR A 1 118 ? 5.093 -1.603 -0.125 1.00 96.94 118 THR A C 1
ATOM 963 O O . THR A 1 118 ? 5.871 -2.546 -0.189 1.00 96.94 118 THR A O 1
ATOM 966 N N . VAL A 1 119 ? 4.029 -1.513 -0.926 1.00 96.88 119 VAL A N 1
ATOM 967 C CA . VAL A 1 119 ? 3.538 -2.634 -1.743 1.00 96.88 119 VAL A CA 1
ATOM 968 C C . VAL A 1 119 ? 4.361 -2.819 -3.010 1.00 96.88 119 VAL A C 1
ATOM 970 O O . VAL A 1 119 ? 4.592 -3.949 -3.429 1.00 96.88 119 VAL A O 1
ATOM 973 N N . VAL A 1 120 ? 4.784 -1.720 -3.641 1.00 96.25 120 VAL A N 1
ATOM 974 C CA . VAL A 1 120 ? 5.462 -1.772 -4.942 1.00 96.25 120 VAL A CA 1
ATOM 975 C C . VAL A 1 120 ? 6.971 -1.858 -4.780 1.00 96.25 120 VAL A C 1
ATOM 977 O O . VAL A 1 120 ? 7.625 -2.680 -5.422 1.00 96.25 120 VAL A O 1
ATOM 980 N N . TRP A 1 121 ? 7.537 -1.001 -3.931 1.00 95.06 121 TRP A N 1
ATOM 981 C CA . TRP A 1 121 ? 8.989 -0.907 -3.794 1.00 95.06 121 TRP A CA 1
ATOM 982 C C . TRP A 1 121 ? 9.575 -1.729 -2.657 1.00 95.06 121 TRP A C 1
ATOM 984 O O . TRP A 1 121 ? 10.765 -2.036 -2.731 1.00 95.06 121 TRP A O 1
ATOM 994 N N . GLY A 1 122 ? 8.779 -2.086 -1.646 1.00 92.44 122 GLY A N 1
ATOM 995 C CA . GLY A 1 122 ? 9.267 -2.772 -0.450 1.00 92.44 122 GLY A CA 1
ATOM 996 C C . GLY A 1 122 ? 10.231 -1.924 0.388 1.00 92.44 122 GLY A C 1
ATOM 997 O O . GLY A 1 122 ? 11.090 -2.467 1.070 1.00 92.44 122 GLY A O 1
ATOM 998 N N . PHE A 1 123 ? 10.143 -0.593 0.306 1.00 93.56 123 PHE A N 1
ATOM 999 C CA . PHE A 1 123 ? 11.012 0.340 1.037 1.00 93.56 123 PHE A CA 1
ATOM 1000 C C . PHE A 1 123 ? 10.425 0.807 2.373 1.00 93.56 123 PHE A C 1
ATOM 1002 O O . PHE A 1 123 ? 11.139 1.400 3.176 1.00 93.56 123 PHE A O 1
ATOM 1009 N N . ASP A 1 124 ? 9.134 0.569 2.608 1.00 94.06 124 ASP A N 1
ATOM 1010 C CA . ASP A 1 124 ? 8.436 0.938 3.841 1.00 94.06 124 ASP A CA 1
ATOM 1011 C C . ASP A 1 124 ? 7.725 -0.299 4.408 1.00 94.06 124 ASP A C 1
ATOM 1013 O O . ASP A 1 124 ? 6.804 -0.822 3.781 1.00 94.06 124 ASP A O 1
ATOM 1017 N N . GLY A 1 125 ? 8.154 -0.762 5.586 1.00 91.44 125 GLY A N 1
ATOM 1018 C CA . GLY A 1 125 ? 7.563 -1.898 6.304 1.00 91.44 125 GLY A CA 1
ATOM 1019 C C . GLY A 1 125 ? 6.315 -1.552 7.126 1.00 91.44 125 GLY A C 1
ATOM 1020 O O . GLY A 1 125 ? 5.791 -2.414 7.822 1.00 91.44 125 GLY A O 1
ATOM 1021 N N . GLY A 1 126 ? 5.833 -0.310 7.057 1.00 94.50 126 GLY A N 1
ATOM 1022 C CA . GLY A 1 126 ? 4.760 0.192 7.905 1.00 94.50 126 GLY A CA 1
ATOM 1023 C C . GLY A 1 126 ? 5.255 0.724 9.246 1.00 94.50 126 GLY A C 1
ATOM 1024 O O . GLY A 1 126 ? 6.448 0.848 9.515 1.00 94.50 126 GLY A O 1
ATOM 1025 N N . ASP A 1 127 ? 4.295 1.092 10.084 1.00 95.69 127 ASP A N 1
ATOM 1026 C CA . ASP A 1 127 ? 4.515 1.502 11.461 1.00 95.69 127 ASP A CA 1
ATOM 1027 C C . ASP A 1 127 ? 4.319 0.310 12.406 1.00 95.69 127 ASP A C 1
ATOM 1029 O O . ASP A 1 127 ? 3.566 -0.618 12.117 1.00 95.69 127 ASP A O 1
ATOM 1033 N N . GLU A 1 128 ? 4.931 0.379 13.585 1.00 91.44 128 GLU A N 1
ATOM 1034 C CA . GLU A 1 128 ? 4.640 -0.543 14.685 1.00 91.44 128 GLU A CA 1
ATOM 1035 C C . GLU A 1 128 ? 3.148 -0.479 15.059 1.00 91.44 128 GLU A C 1
ATOM 1037 O O . GLU A 1 128 ? 2.635 0.601 15.392 1.00 91.44 128 GLU A O 1
ATOM 1042 N N . ASP A 1 129 ? 2.448 -1.618 14.971 1.00 89.56 129 ASP A N 1
ATOM 1043 C CA . ASP A 1 129 ? 1.028 -1.709 15.314 1.00 89.56 129 ASP A CA 1
ATOM 1044 C C . ASP A 1 129 ? 0.864 -1.902 16.827 1.00 89.56 129 ASP A C 1
ATOM 1046 O O . ASP A 1 129 ? 1.240 -2.948 17.354 1.00 89.56 129 ASP A O 1
ATOM 1050 N N . PRO A 1 130 ? 0.243 -0.949 17.543 1.00 85.12 130 PRO A N 1
ATOM 1051 C CA . PRO A 1 130 ? 0.013 -1.075 18.979 1.00 85.12 130 PRO A CA 1
ATOM 1052 C C . PRO A 1 130 ? -0.950 -2.213 19.345 1.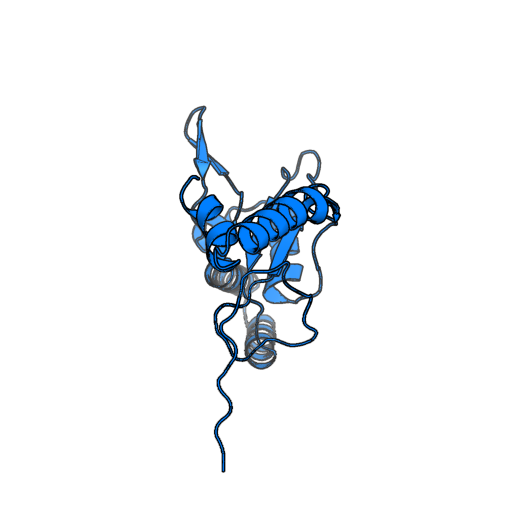00 85.12 130 PRO A C 1
ATOM 1054 O O . PRO A 1 130 ? -1.080 -2.529 20.523 1.00 85.12 130 PRO A O 1
ATOM 1057 N N . LYS A 1 131 ? -1.669 -2.793 18.372 1.00 77.56 131 LYS A N 1
ATOM 1058 C CA . LYS A 1 131 ? -2.544 -3.956 18.585 1.00 77.56 131 LYS A CA 1
ATOM 1059 C C . LYS A 1 131 ? -1.835 -5.289 18.352 1.00 77.56 131 LYS A C 1
ATOM 1061 O O . LYS A 1 131 ? -2.326 -6.305 18.830 1.00 77.56 131 LYS A O 1
ATOM 1066 N N . LEU A 1 132 ? -0.691 -5.283 17.668 1.00 65.69 132 LEU A N 1
ATOM 1067 C CA . LEU A 1 132 ? 0.248 -6.404 17.648 1.00 65.69 132 LEU A CA 1
ATOM 1068 C C . LEU A 1 132 ? 1.168 -6.277 18.869 1.00 65.69 132 LEU A C 1
ATOM 1070 O O . LEU A 1 132 ? 2.378 -6.119 18.750 1.00 65.69 132 LEU A O 1
ATOM 1074 N N . THR A 1 133 ? 0.598 -6.303 20.074 1.00 47.53 133 THR A N 1
ATOM 1075 C CA . THR A 1 133 ? 1.408 -6.598 21.253 1.00 47.53 133 THR A CA 1
ATOM 1076 C C . THR A 1 133 ? 1.702 -8.095 21.261 1.00 47.53 133 THR A C 1
ATOM 1078 O O . THR A 1 133 ? 0.829 -8.925 21.009 1.00 47.53 133 THR A O 1
ATOM 1081 N N . VAL A 1 134 ? 2.943 -8.443 21.603 1.00 47.69 134 VAL A N 1
ATOM 1082 C CA . VAL A 1 134 ? 3.440 -9.817 21.827 1.00 47.69 134 VAL A CA 1
ATOM 1083 C C . VAL A 1 134 ? 2.589 -10.584 22.871 1.00 47.69 134 VAL A C 1
ATOM 1085 O O . VAL A 1 134 ? 2.693 -11.801 23.005 1.00 47.69 134 VAL A O 1
ATOM 1088 N N . ASP A 1 135 ? 1.668 -9.898 23.551 1.00 43.12 135 ASP A N 1
ATOM 1089 C CA . ASP A 1 135 ? 0.750 -10.416 24.566 1.00 43.12 135 ASP A CA 1
ATOM 1090 C C . ASP A 1 135 ? -0.503 -11.135 24.043 1.00 43.12 135 ASP A C 1
ATOM 1092 O O . ASP A 1 135 ? -1.252 -11.682 24.852 1.00 43.12 135 ASP A O 1
ATOM 1096 N N . GLN A 1 136 ? -0.720 -11.253 22.725 1.00 47.03 136 GLN A N 1
ATOM 1097 C CA . GLN A 1 136 ? -1.671 -12.265 22.221 1.00 47.03 136 GLN A CA 1
ATOM 1098 C C . GLN A 1 136 ? -1.242 -13.693 22.609 1.00 47.03 136 GLN A C 1
ATOM 1100 O O . GLN A 1 136 ? -2.063 -14.600 22.679 1.00 47.03 136 GLN A O 1
ATOM 1105 N N . THR A 1 137 ? 0.025 -13.884 22.989 1.00 53.50 137 THR A N 1
ATOM 1106 C CA . THR A 1 137 ? 0.538 -15.174 23.442 1.00 53.50 137 THR A CA 1
ATOM 1107 C C . THR A 1 137 ? -0.111 -15.682 24.722 1.00 53.50 137 THR A C 1
ATOM 1109 O O . THR A 1 137 ? -0.351 -16.872 24.790 1.00 53.50 137 THR A O 1
ATOM 1112 N N . ALA A 1 138 ? -0.442 -14.877 25.734 1.00 54.41 138 ALA A N 1
ATOM 1113 C CA . ALA A 1 138 ? -0.864 -15.462 27.013 1.00 54.41 138 ALA A CA 1
ATOM 1114 C C . ALA A 1 138 ? -2.213 -16.190 26.907 1.00 54.41 138 ALA A C 1
ATOM 1116 O O . ALA A 1 138 ? -2.290 -17.359 27.265 1.00 54.41 138 ALA A O 1
ATOM 1117 N N . GLU A 1 139 ? -3.252 -15.545 26.370 1.00 56.41 139 GLU A N 1
ATOM 1118 C CA . GLU A 1 139 ? -4.561 -16.184 26.181 1.00 56.41 139 GLU A CA 1
ATOM 1119 C C . GLU A 1 139 ? -4.541 -17.258 25.091 1.00 56.41 139 GLU A C 1
ATOM 1121 O O . GLU A 1 139 ? -5.184 -18.294 25.268 1.00 56.41 139 GLU A O 1
ATOM 1126 N N . ASP A 1 140 ? -3.801 -17.055 23.999 1.00 63.22 140 ASP A N 1
ATOM 1127 C CA . ASP A 1 140 ? -3.715 -18.051 22.930 1.00 63.22 140 ASP A CA 1
ATOM 1128 C C . ASP A 1 140 ? -2.904 -19.269 23.373 1.00 63.22 140 ASP A C 1
ATOM 1130 O O . ASP A 1 140 ? -3.320 -20.395 23.114 1.00 63.22 140 ASP A O 1
ATOM 1134 N N . LEU A 1 141 ? -1.825 -19.087 24.142 1.00 65.12 141 LEU A N 1
ATOM 1135 C CA . LEU A 1 141 ? -1.098 -20.181 24.789 1.00 65.12 141 LEU A CA 1
ATOM 1136 C C . LEU A 1 141 ? -1.977 -20.883 25.826 1.00 65.12 141 LEU A C 1
ATOM 1138 O O . LEU A 1 141 ? -1.955 -22.107 25.879 1.00 65.12 141 LEU A O 1
ATOM 1142 N N . ASP A 1 142 ? -2.795 -20.162 26.599 1.00 74.62 142 ASP A N 1
ATOM 1143 C CA . ASP A 1 142 ? -3.718 -20.765 27.572 1.00 74.62 142 ASP A CA 1
ATOM 1144 C C . ASP A 1 142 ? -4.866 -21.529 26.885 1.00 74.62 142 ASP A C 1
ATOM 1146 O O . ASP A 1 142 ? -5.369 -22.532 27.403 1.00 74.62 142 ASP A O 1
ATOM 1150 N N . ARG A 1 143 ? -5.312 -21.079 25.705 1.00 71.69 143 ARG A N 1
ATOM 1151 C CA . ARG A 1 143 ? -6.300 -21.784 24.868 1.00 71.69 143 ARG A CA 1
ATOM 1152 C C . ARG A 1 143 ? -5.683 -22.993 24.170 1.00 71.69 143 ARG A C 1
ATOM 1154 O O . ARG A 1 143 ? -6.308 -24.051 24.147 1.00 71.69 143 ARG A O 1
ATOM 1161 N N . MET A 1 144 ? -4.462 -22.872 23.650 1.00 74.62 144 MET A N 1
ATOM 1162 C CA . MET A 1 144 ? -3.703 -23.980 23.063 1.00 74.62 144 MET A CA 1
ATOM 1163 C C . MET A 1 144 ? -3.379 -25.039 24.120 1.00 74.62 144 MET A C 1
ATOM 1165 O O . MET A 1 144 ? -3.604 -26.224 23.883 1.00 74.62 144 MET A O 1
ATOM 1169 N N . ALA A 1 145 ? -2.943 -24.628 25.313 1.00 78.69 145 ALA A N 1
ATOM 1170 C CA . ALA A 1 145 ? -2.687 -25.519 26.442 1.00 78.69 145 ALA A CA 1
ATOM 1171 C C . ALA A 1 145 ? -3.957 -26.268 26.871 1.00 78.69 145 ALA A C 1
ATOM 1173 O O . ALA A 1 145 ? -3.908 -27.478 27.098 1.00 78.69 145 ALA A O 1
ATOM 1174 N N . ARG A 1 146 ? -5.114 -25.589 26.908 1.00 81.62 146 ARG A N 1
ATOM 1175 C CA . ARG A 1 146 ? -6.416 -26.230 27.162 1.00 81.62 146 ARG A CA 1
ATOM 1176 C C . ARG A 1 146 ? -6.822 -27.209 26.063 1.00 81.62 146 ARG A C 1
ATOM 1178 O O . ARG A 1 146 ? -7.246 -28.315 26.379 1.00 81.62 146 ARG A O 1
ATOM 1185 N N . ALA A 1 147 ? -6.648 -26.857 24.791 1.00 81.50 147 ALA A N 1
ATOM 1186 C CA . ALA A 1 147 ? -6.953 -27.762 23.682 1.00 81.50 147 ALA A CA 1
ATOM 1187 C C . ALA A 1 147 ? -6.099 -29.038 23.730 1.00 81.50 147 ALA A C 1
ATOM 1189 O O . ALA A 1 147 ? -6.637 -30.134 23.581 1.00 81.50 147 ALA A O 1
ATOM 1190 N N . VAL A 1 148 ? -4.806 -28.910 24.045 1.00 80.62 148 VAL A N 1
ATOM 1191 C CA . VAL A 1 148 ? -3.905 -30.055 24.251 1.00 80.62 148 VAL A CA 1
ATOM 1192 C C . VAL A 1 148 ? -4.350 -30.907 25.444 1.00 80.62 148 VAL A C 1
ATOM 1194 O O . VAL A 1 148 ? -4.408 -32.130 25.323 1.00 80.62 148 VAL A O 1
ATOM 1197 N N . ALA A 1 149 ? -4.714 -30.288 26.572 1.00 83.38 149 ALA A N 1
ATOM 1198 C CA . ALA A 1 149 ? -5.202 -31.003 27.756 1.00 83.38 149 ALA A CA 1
ATOM 1199 C C . ALA A 1 149 ? -6.518 -31.767 27.503 1.00 83.38 149 ALA A C 1
ATOM 1201 O O . ALA A 1 149 ? -6.762 -32.808 28.110 1.00 83.38 149 ALA A O 1
ATOM 1202 N N . GLU A 1 150 ? -7.349 -31.274 26.586 1.00 86.62 150 GLU A N 1
ATOM 1203 C CA . GLU A 1 150 ? -8.627 -31.874 26.189 1.00 86.62 150 GLU A CA 1
ATOM 1204 C C . GLU A 1 150 ? -8.500 -32.865 25.016 1.00 86.62 150 GLU A C 1
ATOM 1206 O O . GLU A 1 150 ? -9.505 -33.413 24.562 1.00 86.62 150 GLU A O 1
ATOM 1211 N N . GLY A 1 151 ? -7.286 -33.099 24.500 1.00 82.50 151 GLY A N 1
ATOM 1212 C CA . GLY A 1 151 ? -7.047 -33.978 23.350 1.00 82.50 151 GLY A CA 1
ATOM 1213 C C . GLY A 1 151 ? -7.587 -33.431 22.024 1.00 82.50 151 GLY A C 1
ATOM 1214 O O . GLY A 1 151 ? -7.736 -34.186 21.062 1.00 82.50 151 GLY A O 1
ATOM 1215 N N . ARG A 1 152 ? -7.891 -32.130 21.964 1.00 80.12 152 ARG A N 1
ATOM 1216 C CA . ARG A 1 152 ? -8.322 -31.449 20.743 1.00 80.12 152 ARG A CA 1
ATOM 1217 C C . ARG A 1 152 ? -7.097 -31.007 19.939 1.00 80.12 152 ARG A C 1
ATOM 1219 O O . ARG A 1 152 ? -6.134 -30.499 20.518 1.00 80.12 152 ARG A O 1
ATOM 1226 N N . PRO A 1 153 ? -7.102 -31.179 18.609 1.00 73.06 153 PRO A N 1
ATOM 1227 C CA . PRO A 1 153 ? -6.003 -30.709 17.785 1.00 73.06 153 PRO A CA 1
ATOM 1228 C C . PRO A 1 153 ? -5.929 -29.178 17.838 1.00 73.06 153 PRO A C 1
ATOM 1230 O O . PRO A 1 153 ? -6.942 -28.482 17.771 1.00 73.06 153 PRO A O 1
ATOM 1233 N N . ILE A 1 154 ? -4.708 -28.646 17.942 1.00 64.81 154 ILE A N 1
ATOM 1234 C CA . ILE A 1 154 ? -4.437 -27.200 18.059 1.00 64.81 154 ILE A CA 1
ATOM 1235 C C . ILE A 1 154 ? -5.050 -26.410 16.885 1.00 64.81 154 ILE A C 1
ATOM 1237 O O . ILE A 1 154 ? -5.458 -25.260 17.050 1.00 64.81 154 ILE A O 1
ATOM 1241 N N . SER A 1 155 ? -5.205 -27.050 15.720 1.00 56.25 155 SER A N 1
ATOM 1242 C CA . SER A 1 155 ? -5.877 -26.495 14.540 1.00 56.25 155 SER A CA 1
ATOM 1243 C C . SER A 1 155 ? -7.315 -26.025 14.796 1.00 56.25 155 SER A C 1
ATOM 1245 O O . SER A 1 155 ? -7.762 -25.089 14.138 1.00 56.25 155 SER A O 1
ATOM 1247 N N . ASP A 1 156 ? -8.037 -26.615 15.754 1.00 61.66 156 ASP A N 1
ATOM 1248 C CA . ASP A 1 156 ? -9.445 -26.284 16.025 1.00 61.66 156 ASP A CA 1
ATOM 1249 C C . ASP A 1 156 ? -9.618 -24.947 16.764 1.00 61.66 156 ASP A C 1
ATOM 1251 O O . ASP A 1 156 ? -10.673 -24.317 16.671 1.00 61.66 156 ASP A O 1
ATOM 1255 N N . VAL A 1 157 ? -8.587 -24.491 17.482 1.00 61.25 157 VAL A N 1
ATOM 1256 C CA . VAL A 1 157 ? -8.607 -23.220 18.227 1.00 61.25 157 VAL A CA 1
ATOM 1257 C C . VAL A 1 157 ? -8.406 -22.034 17.283 1.00 61.25 157 VAL A C 1
ATOM 1259 O O . VAL A 1 157 ? -9.090 -21.024 17.412 1.00 61.25 157 VAL A O 1
ATOM 1262 N N . ILE A 1 158 ? -7.531 -22.184 16.286 1.00 54.44 158 ILE A N 1
ATOM 1263 C CA . ILE A 1 158 ? -7.164 -21.119 15.336 1.00 54.44 158 ILE A CA 1
ATOM 1264 C C . ILE A 1 158 ? -8.305 -20.844 14.334 1.00 54.44 158 ILE A C 1
ATOM 1266 O O . ILE A 1 158 ? -8.506 -19.715 13.895 1.00 54.44 158 ILE A O 1
ATOM 1270 N N . VAL A 1 159 ? -9.098 -21.864 13.983 1.00 48.31 159 VAL A N 1
ATOM 1271 C CA . VAL A 1 159 ? -10.186 -21.750 12.987 1.00 48.31 159 VAL A CA 1
ATOM 1272 C C . VAL A 1 159 ? -11.474 -21.145 13.574 1.00 48.31 159 VAL A C 1
ATOM 1274 O O . VAL A 1 159 ? -12.287 -20.589 12.832 1.00 48.31 159 VAL A O 1
ATOM 1277 N N . GLY A 1 160 ? -11.674 -21.218 14.896 1.00 41.50 160 GLY A N 1
ATOM 1278 C CA . GLY A 1 160 ? -12.893 -20.748 15.570 1.00 41.50 160 GLY A CA 1
ATOM 1279 C C . GLY A 1 160 ? -13.139 -19.238 15.470 1.00 41.50 160 GLY A C 1
ATOM 1280 O O . GLY A 1 160 ? -14.296 -18.816 15.381 1.00 41.50 160 GLY A O 1
ATOM 1281 N N . ASP A 1 161 ? -12.071 -18.443 15.406 1.00 44.97 161 ASP A N 1
ATOM 1282 C CA . ASP A 1 161 ? -12.143 -16.976 15.415 1.00 44.97 161 ASP A CA 1
ATOM 1283 C C . ASP A 1 161 ? -12.343 -16.365 14.012 1.00 44.97 161 ASP A C 1
ATOM 1285 O O . ASP A 1 161 ? -12.763 -15.216 13.888 1.00 44.97 161 ASP A O 1
ATOM 1289 N N . LEU A 1 162 ? -12.174 -17.152 12.940 1.00 41.47 162 LEU A N 1
ATOM 1290 C CA . LEU A 1 162 ? -12.383 -16.714 11.548 1.00 41.47 162 LEU A CA 1
ATOM 1291 C C . LEU A 1 162 ? -13.835 -16.849 11.051 1.00 41.47 162 LEU A C 1
ATOM 1293 O O . LEU A 1 162 ? -14.151 -16.386 9.960 1.00 41.47 162 LEU A O 1
ATOM 1297 N N . ARG A 1 163 ? -14.730 -17.491 11.816 1.00 36.88 163 ARG A N 1
ATOM 1298 C CA . ARG A 1 163 ? -16.145 -17.699 11.432 1.00 36.88 163 ARG A CA 1
ATOM 1299 C C . ARG A 1 163 ? -17.142 -16.790 12.159 1.00 36.88 163 ARG A C 1
ATOM 1301 O O . ARG A 1 163 ? -18.345 -16.962 11.975 1.00 36.88 163 ARG A O 1
ATOM 1308 N N . LYS A 1 164 ? -16.673 -15.875 13.013 1.00 38.22 164 LYS A N 1
ATOM 1309 C CA . LYS A 1 164 ? -17.538 -15.021 13.852 1.00 38.22 164 LYS A CA 1
ATOM 1310 C C . LYS A 1 164 ? -17.446 -13.516 13.577 1.00 38.22 164 LYS A C 1
ATOM 1312 O O . LYS A 1 164 ? -18.164 -12.772 14.238 1.00 38.22 164 LYS A O 1
ATOM 1317 N N . ASN A 1 165 ? -16.649 -13.096 12.598 1.00 36.47 165 ASN A N 1
ATOM 1318 C CA . ASN A 1 165 ? -16.625 -11.726 12.072 1.00 36.47 165 ASN A CA 1
ATOM 1319 C C . ASN A 1 165 ? -17.017 -11.724 10.594 1.00 36.47 165 ASN A C 1
ATOM 1321 O O . ASN A 1 165 ? -17.511 -10.672 10.138 1.00 36.47 165 ASN A O 1
#

Sequence (165 aa):
MTSQPIPSSTNGPQELLDYLPEDDGYTIPIFYKPAPRIHREVRFRYRPIEILERAILVEFKERKAEREVEEMFAGVIAGRITEWSLVEKVGDTEVPMPISKAKVLRLKPPLFLRMINTVVWGFDGGDEDPKLTVDQTAEDLDRMARAVAEGRPISDVIVGDLRKN

Radius of gyration: 19.39 Å; chains: 1; bounding box: 39×57×48 Å

pLDDT: mean 82.62, std 19.81, range [36.47, 98.62]